Protein AF-A0A532CRH1-F1 (afdb_monomer_lite)

pLDDT: mean 85.31, std 12.77, range [42.78, 96.44]

Radius of gyration: 13.52 Å; chains: 1; bounding box: 44×26×34 Å

Secondary structure (DSSP, 8-state):
---------S---SSS---EEEEE-GGGEEEEE-SS-EEEEETTTTEEEEE-GGGS-SS-EEEEEEEE-TTS-EEEEETTTS--------

Structure (mmCIF, N/CA/C/O backbone):
data_AF-A0A532CRH1-F1
#
_entry.id   AF-A0A532CRH1-F1
#
loop_
_atom_site.group_PDB
_atom_site.id
_atom_site.type_symbol
_atom_site.label_atom_id
_atom_site.label_alt_id
_atom_site.label_comp_id
_atom_site.label_asym_id
_atom_site.label_entity_id
_atom_site.label_seq_id
_atom_site.pdbx_PDB_ins_code
_atom_site.Cartn_x
_atom_site.Cartn_y
_atom_site.Cartn_z
_atom_site.occupancy
_atom_site.B_iso_or_equiv
_atom_site.auth_seq_id
_atom_site.auth_comp_id
_atom_site.auth_asym_id
_atom_site.auth_atom_id
_atom_site.pdbx_PDB_model_num
ATOM 1 N N . MET A 1 1 ? -28.145 13.536 1.537 1.00 43.53 1 MET A N 1
ATOM 2 C CA . MET A 1 1 ? -27.051 12.614 1.904 1.00 43.53 1 MET A CA 1
ATOM 3 C C . MET A 1 1 ? -25.747 13.289 1.523 1.00 43.53 1 MET A C 1
ATOM 5 O O . MET A 1 1 ? -25.468 13.402 0.338 1.00 43.53 1 MET A O 1
ATOM 9 N N . SER A 1 2 ? -25.019 13.849 2.486 1.00 65.38 2 SER A N 1
ATOM 10 C CA . SER A 1 2 ? -23.712 14.459 2.228 1.00 65.38 2 SER A CA 1
ATOM 11 C C . SER A 1 2 ? -22.664 13.352 2.192 1.00 65.38 2 SER A C 1
ATOM 13 O O . SER A 1 2 ? -22.334 12.788 3.233 1.00 65.38 2 SER A O 1
ATOM 15 N N . GLY A 1 3 ? -22.193 12.998 0.997 1.00 79.69 3 GLY A N 1
ATOM 16 C CA . GLY A 1 3 ? -21.013 12.147 0.857 1.00 79.69 3 GLY A CA 1
ATOM 17 C C . GLY A 1 3 ? -19.793 12.863 1.433 1.00 79.69 3 GLY A C 1
ATOM 18 O O . GLY A 1 3 ? -19.671 14.079 1.290 1.00 79.69 3 GLY A O 1
ATOM 19 N N . CYS A 1 4 ? -18.916 12.129 2.113 1.00 85.31 4 CYS A N 1
ATOM 20 C CA . CYS A 1 4 ? -17.618 12.643 2.527 1.00 85.31 4 CYS A CA 1
ATOM 21 C C . CYS A 1 4 ? -16.557 12.287 1.478 1.00 85.31 4 CYS A C 1
ATOM 23 O O . CYS A 1 4 ? -16.696 11.319 0.730 1.00 85.31 4 CYS A O 1
ATOM 25 N N . SER A 1 5 ? -15.494 13.081 1.411 1.00 86.06 5 SER A N 1
ATOM 26 C CA . SER A 1 5 ? -14.337 12.806 0.562 1.00 86.06 5 SER A CA 1
ATOM 27 C C . SER A 1 5 ? -13.077 13.309 1.246 1.00 86.06 5 SER A C 1
ATOM 29 O O . SER A 1 5 ? -13.085 14.390 1.834 1.00 86.06 5 SER A O 1
ATOM 31 N N . SER A 1 6 ? -11.991 12.554 1.127 1.00 87.69 6 SER A N 1
ATOM 32 C CA . SER A 1 6 ? -10.656 12.966 1.554 1.00 87.69 6 SER A CA 1
ATOM 33 C C . SER A 1 6 ? -9.658 12.618 0.460 1.00 87.69 6 SER A C 1
ATOM 35 O O . SER A 1 6 ? -9.828 11.635 -0.261 1.00 87.69 6 SER A O 1
ATOM 37 N N . SER A 1 7 ? -8.627 13.445 0.339 1.00 85.38 7 SER A N 1
ATOM 38 C CA . SER A 1 7 ? -7.496 13.240 -0.554 1.00 85.38 7 SER A CA 1
ATOM 39 C C . SER A 1 7 ? -6.207 13.263 0.252 1.00 85.38 7 SER A C 1
ATOM 41 O O . SER A 1 7 ? -6.073 14.014 1.219 1.00 85.38 7 SER A O 1
ATOM 43 N N . THR A 1 8 ? -5.232 12.463 -0.161 1.00 84.12 8 THR A N 1
ATOM 44 C CA . THR A 1 8 ? -3.882 12.531 0.385 1.00 84.12 8 THR A CA 1
ATOM 45 C C . THR A 1 8 ? -2.872 12.171 -0.689 1.00 84.12 8 THR A C 1
ATOM 47 O O . THR A 1 8 ? -3.147 11.329 -1.548 1.00 84.12 8 THR A O 1
ATOM 50 N N . ASP A 1 9 ? -1.688 12.760 -0.599 1.00 82.06 9 ASP A N 1
ATOM 51 C CA . ASP A 1 9 ? -0.587 12.423 -1.486 1.00 82.06 9 ASP A CA 1
ATOM 52 C C . ASP A 1 9 ? 0.089 11.146 -0.998 1.00 82.06 9 ASP A C 1
ATOM 54 O O . ASP A 1 9 ? 0.759 11.111 0.037 1.00 82.06 9 ASP A O 1
ATOM 58 N N . LEU A 1 10 ? -0.095 10.061 -1.746 1.00 77.75 10 LEU A N 1
ATOM 59 C CA . LEU A 1 10 ? 0.560 8.792 -1.444 1.00 77.75 10 LEU A CA 1
ATOM 60 C C . LEU A 1 10 ? 2.035 8.804 -1.860 1.00 77.75 10 LEU A C 1
ATOM 62 O O . LEU A 1 10 ? 2.820 8.067 -1.287 1.00 77.75 10 LEU A O 1
ATOM 66 N N . PHE A 1 11 ? 2.441 9.644 -2.808 1.00 73.31 11 PHE A N 1
ATOM 67 C CA . PHE A 1 11 ? 3.789 9.636 -3.379 1.00 73.31 11 PHE A CA 1
ATOM 68 C C . PHE A 1 11 ? 4.430 11.009 -3.175 1.00 73.31 11 PHE A C 1
ATOM 70 O O . PHE A 1 11 ? 4.270 11.877 -4.031 1.00 73.31 11 PHE A O 1
ATOM 77 N N . PRO A 1 12 ? 5.113 11.255 -2.041 1.00 64.94 12 PRO A N 1
ATOM 78 C CA . PRO A 1 12 ? 5.977 12.425 -1.959 1.00 64.94 12 PRO A CA 1
ATOM 79 C C . PRO A 1 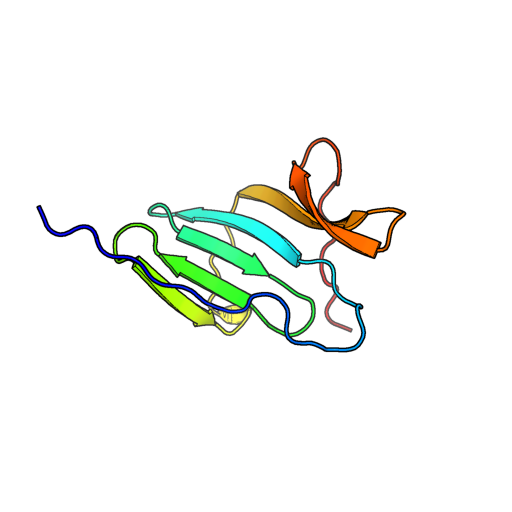12 ? 7.042 12.318 -3.060 1.00 64.94 12 PRO A C 1
ATOM 81 O O . PRO A 1 12 ? 7.459 11.211 -3.402 1.00 64.94 12 PRO A O 1
ATOM 84 N N . ASP A 1 13 ? 7.460 13.449 -3.631 1.00 61.81 13 ASP A N 1
ATOM 85 C CA . ASP A 1 13 ? 8.453 13.508 -4.711 1.00 61.81 13 ASP A CA 1
ATOM 86 C C . ASP A 1 13 ? 9.858 13.153 -4.183 1.00 61.81 13 ASP A C 1
ATOM 88 O O . ASP A 1 13 ? 10.733 13.994 -4.000 1.00 61.81 13 ASP A O 1
ATOM 92 N N . THR A 1 14 ? 10.058 11.881 -3.836 1.00 55.00 14 THR A N 1
ATOM 93 C CA . THR A 1 14 ? 11.294 11.338 -3.258 1.00 55.00 14 THR A CA 1
ATOM 94 C C . THR A 1 14 ? 12.262 10.856 -4.338 1.00 55.00 14 THR A C 1
ATOM 96 O O . THR A 1 14 ? 13.082 9.975 -4.087 1.00 55.00 14 THR A O 1
ATOM 99 N N . GLY A 1 15 ? 12.162 11.387 -5.562 1.00 56.97 15 GLY A N 1
ATOM 100 C CA . GLY A 1 15 ? 13.003 10.960 -6.679 1.00 56.97 15 GLY A CA 1
ATOM 101 C C . GLY A 1 15 ? 12.589 9.610 -7.266 1.00 56.97 15 GLY A C 1
ATOM 102 O O . GLY A 1 15 ? 13.447 8.796 -7.597 1.00 56.97 15 GLY A O 1
ATOM 103 N N . TYR A 1 16 ? 11.279 9.380 -7.425 1.00 54.06 16 TYR A N 1
ATOM 104 C CA . TYR A 1 16 ? 10.709 8.260 -8.196 1.00 54.06 16 TYR A CA 1
ATOM 105 C C . TYR A 1 16 ? 10.914 6.849 -7.616 1.00 54.06 16 TYR A C 1
ATOM 107 O O . TYR A 1 16 ? 10.457 5.878 -8.211 1.00 54.06 16 TYR A O 1
ATOM 115 N N . ALA A 1 17 ? 11.548 6.709 -6.455 1.00 56.06 17 ALA A N 1
ATOM 116 C CA . ALA A 1 17 ? 11.840 5.411 -5.860 1.00 56.06 17 ALA A CA 1
ATOM 117 C C . ALA A 1 17 ? 10.823 5.066 -4.762 1.00 56.06 17 ALA A C 1
ATOM 119 O O . ALA A 1 17 ? 10.881 5.625 -3.669 1.00 56.06 17 ALA A O 1
ATOM 120 N N . GLY A 1 18 ? 9.910 4.127 -5.023 1.00 75.31 18 GLY A N 1
ATOM 121 C CA . GLY A 1 18 ? 9.195 3.476 -3.922 1.00 75.31 18 GLY A CA 1
ATOM 122 C C . GLY A 1 18 ? 7.905 2.770 -4.299 1.00 75.31 18 GLY A C 1
ATOM 123 O O . GLY A 1 18 ? 6.833 3.362 -4.220 1.00 75.31 18 GLY A O 1
ATOM 124 N N . ARG A 1 19 ? 7.987 1.478 -4.634 1.00 88.06 19 ARG A N 1
ATOM 125 C CA . ARG A 1 19 ? 6.811 0.599 -4.662 1.00 88.06 19 ARG A CA 1
ATOM 126 C C . ARG A 1 19 ? 6.021 0.755 -3.358 1.00 88.06 19 ARG A C 1
ATOM 128 O O . ARG A 1 19 ? 6.615 0.861 -2.285 1.00 88.06 19 ARG A O 1
ATOM 135 N N . ARG A 1 20 ? 4.692 0.717 -3.439 1.00 91.75 20 ARG A N 1
ATOM 136 C CA . ARG A 1 20 ? 3.806 0.682 -2.270 1.00 91.75 20 ARG A CA 1
ATOM 137 C C . ARG A 1 20 ? 2.880 -0.512 -2.353 1.00 91.75 20 ARG A C 1
ATOM 139 O O . ARG A 1 20 ? 2.129 -0.639 -3.316 1.00 91.75 20 ARG A O 1
ATOM 146 N N . ASN A 1 21 ? 2.918 -1.375 -1.348 1.00 93.94 21 ASN A N 1
ATOM 147 C CA . ASN A 1 21 ? 1.993 -2.494 -1.254 1.00 93.94 21 ASN A CA 1
ATOM 148 C C . ASN A 1 21 ? 0.658 -2.019 -0.693 1.00 93.94 21 ASN A C 1
ATOM 150 O O . ASN A 1 21 ? 0.603 -1.147 0.175 1.00 93.94 21 ASN A O 1
ATOM 154 N N . ILE A 1 22 ? -0.414 -2.608 -1.202 1.00 95.38 22 ILE A N 1
ATOM 155 C CA . ILE A 1 22 ? -1.777 -2.307 -0.804 1.00 95.38 22 ILE A CA 1
ATOM 156 C C . ILE A 1 22 ? -2.342 -3.552 -0.149 1.00 95.38 22 ILE A C 1
ATOM 158 O O . ILE A 1 22 ? -2.315 -4.644 -0.726 1.00 95.38 22 ILE A O 1
ATOM 162 N N . TYR A 1 23 ? -2.881 -3.360 1.045 1.00 95.81 23 TYR A N 1
ATOM 163 C CA . TYR A 1 23 ? -3.506 -4.416 1.814 1.00 95.81 23 TYR A CA 1
ATOM 164 C C . TYR A 1 23 ? -4.934 -4.043 2.165 1.00 95.81 23 TYR A C 1
ATOM 166 O O . TYR A 1 23 ? -5.218 -2.906 2.546 1.00 95.81 23 TYR A O 1
ATOM 174 N N . GLN A 1 24 ? -5.825 -5.020 2.076 1.00 95.69 24 GLN A N 1
ATOM 175 C CA . GLN A 1 24 ? -7.144 -4.931 2.669 1.00 95.69 24 GLN A CA 1
ATOM 176 C C . GLN A 1 24 ? -7.072 -5.447 4.106 1.00 95.69 24 GLN A C 1
ATOM 178 O O . GLN A 1 24 ? -6.643 -6.574 4.349 1.00 95.69 24 GLN A O 1
ATOM 183 N N . ALA A 1 25 ? -7.490 -4.606 5.046 1.00 94.19 25 ALA A N 1
ATOM 184 C CA . ALA A 1 25 ? -7.551 -4.917 6.465 1.00 94.19 25 ALA A CA 1
ATOM 185 C C . ALA A 1 25 ? -9.009 -5.018 6.938 1.00 94.19 25 ALA A C 1
ATOM 187 O O . ALA A 1 25 ? -9.965 -4.767 6.192 1.00 94.19 25 ALA A O 1
ATOM 188 N N . ALA A 1 26 ? -9.189 -5.378 8.208 1.00 90.44 26 ALA A N 1
ATOM 189 C CA . ALA A 1 26 ? -10.504 -5.462 8.824 1.00 90.44 26 ALA A CA 1
ATOM 190 C C . ALA A 1 26 ? -11.275 -4.129 8.743 1.00 90.44 26 ALA A C 1
ATOM 192 O O . ALA A 1 26 ? -10.707 -3.039 8.636 1.00 90.44 26 ALA A O 1
ATOM 193 N N . LYS A 1 27 ? -12.607 -4.222 8.843 1.00 87.19 27 LYS A N 1
ATOM 194 C CA . LYS A 1 27 ? -13.525 -3.066 8.879 1.00 87.19 27 LYS A CA 1
ATOM 195 C C . LYS A 1 27 ? -13.425 -2.149 7.648 1.00 87.19 27 LYS A C 1
ATOM 197 O O . LYS A 1 27 ? -13.658 -0.952 7.750 1.00 87.19 27 LYS A O 1
ATOM 202 N N . GLY A 1 28 ? -13.075 -2.705 6.485 1.00 85.38 28 GLY A N 1
ATOM 203 C CA . GLY A 1 28 ? -13.022 -1.948 5.228 1.00 85.38 28 GLY A CA 1
ATOM 204 C C . GLY A 1 28 ? -11.881 -0.931 5.159 1.00 85.38 28 GLY A C 1
ATOM 205 O O . GLY A 1 28 ? -11.942 0.008 4.359 1.00 85.38 28 GLY A O 1
ATOM 206 N N . ARG A 1 29 ? -10.851 -1.102 5.997 1.00 94.25 29 ARG A N 1
ATOM 207 C CA . ARG A 1 29 ? -9.635 -0.293 5.948 1.00 94.25 29 ARG A CA 1
ATOM 208 C C . ARG A 1 29 ? -8.723 -0.777 4.833 1.00 94.25 29 ARG A C 1
ATOM 210 O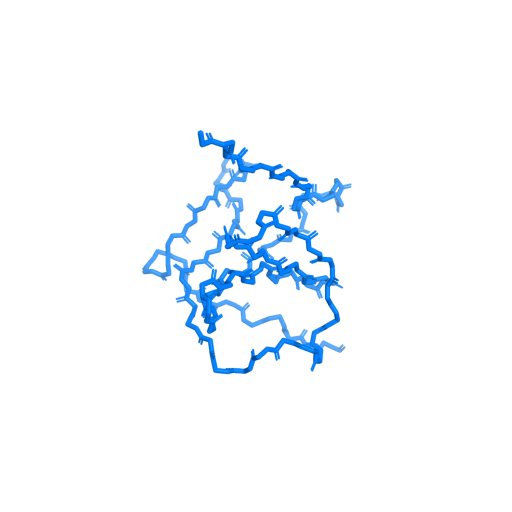 O . ARG A 1 29 ? -8.595 -1.978 4.595 1.00 94.25 29 ARG A O 1
ATOM 217 N N . VAL A 1 30 ? -8.052 0.169 4.194 1.00 95.31 30 VAL A N 1
ATOM 218 C CA . VAL A 1 30 ? -7.007 -0.106 3.210 1.00 95.31 30 VAL A CA 1
ATOM 219 C C . VAL A 1 30 ? -5.697 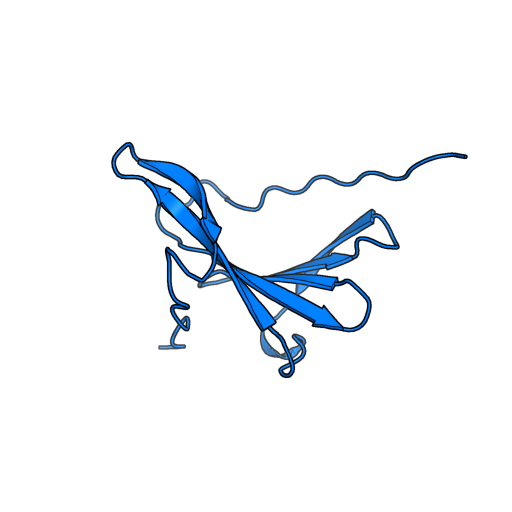0.443 3.741 1.00 95.31 30 VAL A C 1
ATOM 221 O O . VAL A 1 30 ? -5.625 1.601 4.153 1.00 95.31 30 VAL A O 1
ATOM 224 N N . TYR A 1 31 ? -4.661 -0.384 3.745 1.00 95.12 31 TYR A N 1
ATOM 225 C CA . TYR A 1 31 ? -3.315 0.044 4.092 1.00 95.12 31 TYR A CA 1
ATOM 226 C C . TYR A 1 31 ? -2.505 0.232 2.823 1.00 95.12 31 TYR A C 1
ATOM 228 O O . TYR A 1 31 ? -2.450 -0.661 1.982 1.00 95.12 31 TYR A O 1
ATOM 236 N N . VAL A 1 32 ? -1.852 1.382 2.709 1.00 93.81 32 VAL A N 1
ATOM 237 C CA . VAL A 1 32 ? -0.864 1.659 1.669 1.00 93.81 32 VAL A CA 1
ATOM 238 C C . VAL A 1 32 ? 0.487 1.750 2.357 1.00 93.81 32 VAL A C 1
ATOM 240 O O . VAL A 1 32 ? 0.771 2.717 3.061 1.00 93.81 32 VAL A O 1
ATOM 243 N N . VAL A 1 33 ? 1.306 0.724 2.180 1.00 92.12 33 VAL A N 1
ATOM 244 C CA . VAL A 1 33 ? 2.572 0.546 2.892 1.00 92.12 33 VAL A CA 1
ATOM 245 C C . VAL A 1 33 ? 3.709 0.791 1.915 1.00 92.12 33 VAL A C 1
ATOM 247 O O . VAL A 1 33 ? 3.791 0.125 0.886 1.00 92.12 33 VAL A O 1
ATOM 250 N N . GLY A 1 34 ? 4.553 1.774 2.208 1.00 89.50 34 GLY A N 1
ATOM 251 C CA . GLY A 1 34 ? 5.818 2.001 1.520 1.00 89.50 34 GLY A CA 1
ATOM 252 C C . GLY A 1 34 ? 7.000 1.539 2.367 1.00 89.50 34 GLY A C 1
ATOM 253 O O . GLY A 1 34 ? 6.843 0.991 3.456 1.00 89.50 34 GLY A O 1
ATOM 254 N N . GLN A 1 35 ? 8.205 1.813 1.875 1.00 84.25 35 GLN A N 1
ATOM 255 C CA . GLN A 1 35 ? 9.445 1.478 2.576 1.00 84.25 35 GLN A CA 1
ATOM 256 C C . GLN A 1 35 ? 9.616 2.240 3.903 1.00 84.25 35 GLN A C 1
ATOM 258 O O . GLN A 1 35 ? 10.183 1.702 4.850 1.00 84.25 35 GLN A O 1
ATOM 263 N N . TYR A 1 36 ? 9.139 3.487 3.971 1.00 84.12 36 TYR A N 1
ATOM 264 C CA . TYR A 1 36 ? 9.406 4.397 5.094 1.00 84.12 36 TYR A CA 1
ATOM 265 C C . TYR A 1 36 ? 8.155 4.835 5.855 1.00 84.12 36 TYR A C 1
ATOM 267 O O . TYR A 1 36 ? 8.254 5.289 6.992 1.00 84.12 36 TYR A O 1
ATOM 275 N N . ASP A 1 37 ? 6.982 4.693 5.249 1.00 87.50 37 ASP A N 1
ATOM 276 C CA . ASP A 1 37 ? 5.710 5.126 5.802 1.00 87.50 37 ASP A CA 1
ATOM 277 C C . ASP A 1 37 ? 4.594 4.112 5.526 1.00 87.50 37 ASP A C 1
ATOM 279 O O . ASP A 1 37 ? 4.661 3.277 4.621 1.00 87.50 37 ASP A O 1
ATOM 283 N N . ALA A 1 38 ? 3.523 4.213 6.306 1.00 91.38 38 ALA A N 1
ATOM 284 C CA . ALA A 1 38 ? 2.281 3.516 6.034 1.00 91.38 38 ALA A CA 1
ATOM 285 C C . ALA A 1 38 ? 1.108 4.471 6.198 1.00 91.38 38 ALA A C 1
ATOM 287 O O . ALA A 1 38 ? 1.042 5.250 7.149 1.00 91.38 38 ALA A O 1
ATOM 288 N N . ARG A 1 39 ? 0.158 4.397 5.271 1.00 93.50 39 ARG A N 1
ATOM 289 C CA . ARG A 1 39 ? -1.085 5.158 5.329 1.00 93.50 39 ARG A CA 1
ATOM 290 C C . ARG A 1 39 ? -2.254 4.221 5.550 1.00 93.50 39 ARG A C 1
ATOM 292 O O . ARG A 1 39 ? -2.342 3.176 4.909 1.00 93.50 39 ARG A O 1
ATOM 299 N N . VAL A 1 40 ? -3.151 4.615 6.443 1.00 94.88 40 VAL A N 1
ATOM 300 C CA . VAL A 1 40 ? -4.405 3.916 6.715 1.00 94.88 40 VAL A CA 1
ATOM 301 C C . VAL A 1 40 ? -5.533 4.740 6.127 1.00 94.88 40 VAL A C 1
ATOM 303 O O . VAL A 1 40 ? -5.729 5.889 6.517 1.00 94.88 40 VAL A O 1
ATOM 306 N N . ILE A 1 41 ? -6.262 4.146 5.190 1.00 94.81 41 ILE A N 1
ATOM 307 C CA . ILE A 1 41 ? -7.436 4.732 4.556 1.00 94.81 41 ILE A CA 1
ATOM 308 C C . ILE A 1 41 ? -8.667 4.077 5.178 1.00 94.81 41 ILE A C 1
ATOM 310 O O . ILE A 1 41 ? -8.892 2.873 5.031 1.00 94.81 41 ILE A O 1
ATOM 314 N N . ASP A 1 42 ? -9.457 4.879 5.881 1.00 92.62 42 ASP A N 1
ATOM 315 C CA . ASP A 1 42 ? -10.756 4.503 6.419 1.00 92.62 42 ASP A CA 1
ATOM 316 C C . ASP A 1 42 ? -11.847 4.986 5.457 1.00 92.62 42 ASP A C 1
ATOM 318 O O . ASP A 1 42 ? -12.202 6.168 5.416 1.00 92.62 42 ASP A O 1
ATOM 322 N N . SER A 1 43 ? -12.357 4.049 4.659 1.00 85.88 43 SER A N 1
ATOM 323 C CA . SER A 1 43 ? -13.398 4.316 3.664 1.00 85.88 43 SER A CA 1
ATOM 324 C C . SER A 1 43 ? -14.758 4.643 4.287 1.00 85.88 43 SER A C 1
ATOM 326 O O . SER A 1 43 ? -15.563 5.317 3.651 1.00 85.88 43 SER A O 1
ATOM 328 N N . GLN A 1 44 ? -15.014 4.212 5.526 1.00 88.25 44 GLN A N 1
ATOM 329 C CA . GLN A 1 44 ? -16.283 4.456 6.213 1.00 88.25 44 GLN A CA 1
ATOM 330 C C . GLN A 1 44 ? -16.365 5.888 6.746 1.00 88.25 44 GLN A C 1
ATOM 332 O O . GLN A 1 44 ? -17.441 6.478 6.765 1.00 88.25 44 GLN A O 1
ATOM 337 N N . ASN A 1 45 ? -15.221 6.445 7.150 1.00 89.81 45 ASN A N 1
ATOM 338 C CA . ASN A 1 45 ? -15.124 7.777 7.750 1.00 89.81 45 ASN A CA 1
ATOM 339 C C . ASN A 1 45 ? -14.489 8.828 6.824 1.00 89.81 45 ASN A C 1
ATOM 341 O O . ASN A 1 45 ? -14.294 9.967 7.242 1.00 89.81 45 ASN A O 1
ATOM 345 N N . CYS A 1 46 ? -14.144 8.458 5.585 1.00 90.00 46 CYS A N 1
ATOM 346 C CA . CYS A 1 46 ? -13.420 9.301 4.629 1.00 90.00 46 CYS A CA 1
ATOM 347 C C . CYS A 1 46 ? -12.183 9.960 5.241 1.00 90.00 46 CYS A C 1
ATOM 349 O O . CYS A 1 46 ? -11.958 11.160 5.088 1.00 90.00 46 CYS A O 1
ATOM 351 N N . HIS A 1 47 ? -11.391 9.178 5.962 1.00 91.56 47 HIS A N 1
ATOM 352 C CA . HIS A 1 47 ? -10.224 9.680 6.665 1.00 91.56 47 HIS A CA 1
ATOM 353 C C . HIS A 1 47 ? -8.990 8.901 6.242 1.00 91.56 47 HIS A C 1
ATOM 355 O O . HIS A 1 47 ? -9.018 7.675 6.150 1.00 91.56 47 HIS A O 1
ATOM 361 N N . THR A 1 48 ? -7.896 9.622 6.007 1.00 93.19 48 THR A N 1
ATOM 362 C CA . THR A 1 48 ? -6.598 9.013 5.734 1.00 93.19 48 THR A CA 1
ATOM 363 C C . THR A 1 48 ? -5.572 9.537 6.719 1.00 93.19 48 THR A C 1
ATOM 365 O O . THR A 1 48 ? -5.427 10.748 6.869 1.00 93.19 48 THR A O 1
ATOM 368 N N . SER A 1 49 ? -4.831 8.639 7.361 1.00 92.81 49 SER A N 1
ATOM 369 C CA . SER A 1 49 ? -3.788 8.999 8.322 1.00 92.81 49 SER A CA 1
ATOM 370 C C . SER A 1 49 ? -2.473 8.286 8.050 1.00 92.81 49 SER A C 1
ATOM 372 O O . SER A 1 49 ? -2.437 7.191 7.490 1.00 92.81 49 SER A O 1
ATOM 374 N N . LEU A 1 50 ? -1.381 8.920 8.474 1.00 92.94 50 LEU A N 1
ATOM 375 C CA . LEU A 1 50 ? -0.085 8.272 8.625 1.00 92.94 50 LEU A CA 1
ATOM 376 C C . LEU A 1 50 ? -0.129 7.364 9.863 1.00 92.94 50 LEU A C 1
ATOM 378 O O . LEU A 1 50 ? -0.653 7.760 10.904 1.00 92.94 50 LEU A O 1
ATOM 382 N N . SER A 1 51 ? 0.419 6.160 9.750 1.00 91.69 51 SER A N 1
ATOM 383 C CA . SER A 1 51 ? 0.523 5.196 10.840 1.00 91.69 51 SER A CA 1
ATOM 384 C C . SER A 1 51 ? 1.938 4.636 10.906 1.00 91.69 51 SER A C 1
ATOM 386 O O . SER A 1 51 ? 2.585 4.414 9.882 1.00 91.69 51 SER A O 1
ATOM 388 N N . GLU A 1 52 ? 2.423 4.377 12.115 1.00 89.75 52 GLU A N 1
ATOM 389 C CA . GLU A 1 52 ? 3.652 3.610 12.283 1.00 89.75 52 GLU A CA 1
ATOM 390 C C . GLU A 1 52 ? 3.391 2.130 11.979 1.00 89.75 52 GLU A C 1
ATOM 392 O O . GLU A 1 52 ? 2.358 1.577 12.360 1.00 89.75 52 GLU A O 1
ATOM 397 N N . PHE A 1 53 ? 4.366 1.445 11.375 1.00 89.88 53 PHE A N 1
ATOM 398 C CA . PHE A 1 53 ? 4.230 0.038 10.971 1.00 89.88 53 PHE A CA 1
ATOM 399 C C . PHE A 1 53 ? 3.781 -0.903 12.100 1.00 89.88 53 PHE A C 1
ATOM 401 O O . PHE A 1 53 ? 3.089 -1.882 11.849 1.00 89.88 53 PHE A O 1
ATOM 408 N N . ARG A 1 54 ? 4.161 -0.614 13.354 1.00 89.25 54 ARG A N 1
ATOM 409 C CA . ARG A 1 54 ? 3.788 -1.432 14.522 1.00 89.25 54 ARG A CA 1
ATOM 410 C C . ARG A 1 54 ? 2.297 -1.392 14.866 1.00 89.25 54 ARG A C 1
ATOM 412 O O . ARG A 1 54 ? 1.847 -2.275 15.587 1.00 89.25 54 ARG A O 1
ATOM 419 N N . TYR A 1 55 ? 1.564 -0.384 14.393 1.00 91.62 55 TYR A N 1
ATOM 420 C CA . TYR A 1 55 ? 0.130 -0.226 14.643 1.00 91.62 55 TYR A CA 1
ATOM 421 C C . TYR A 1 55 ? -0.740 -0.808 13.527 1.00 91.62 55 TYR A C 1
ATOM 423 O O . TYR A 1 55 ? -1.963 -0.730 13.617 1.00 91.62 55 TYR A O 1
ATOM 431 N N . LEU A 1 56 ? -0.135 -1.354 12.470 1.00 91.62 56 LEU A N 1
ATOM 432 C CA . LEU A 1 56 ? -0.883 -2.036 11.424 1.00 91.62 56 LEU A CA 1
ATOM 433 C C . LEU A 1 56 ? -1.300 -3.425 11.903 1.00 91.62 56 LEU A C 1
ATOM 435 O O . LEU A 1 56 ? -0.497 -4.165 12.481 1.00 91.62 56 LEU A O 1
ATOM 439 N N . ASP A 1 57 ? -2.551 -3.778 11.618 1.00 91.38 57 ASP A N 1
ATOM 440 C CA . ASP A 1 57 ? -3.031 -5.142 11.787 1.00 91.38 57 ASP A CA 1
ATOM 441 C C . ASP A 1 57 ? -2.167 -6.100 10.946 1.00 91.38 57 ASP A C 1
ATOM 443 O O . ASP A 1 57 ? -1.720 -5.761 9.848 1.00 91.38 57 ASP A O 1
ATOM 447 N N . ARG A 1 58 ? -1.910 -7.301 11.477 1.00 88.12 58 ARG A N 1
ATOM 448 C CA . ARG A 1 58 ? -1.117 -8.333 10.782 1.00 88.12 58 ARG A CA 1
ATOM 449 C C . ARG A 1 58 ? -1.964 -9.276 9.936 1.00 88.12 58 ARG A C 1
ATOM 451 O O . ARG A 1 58 ? -1.437 -9.889 9.017 1.00 88.12 58 ARG A O 1
ATOM 458 N N . ASP A 1 59 ? -3.246 -9.402 10.268 1.00 91.88 59 ASP A N 1
ATOM 459 C CA . ASP A 1 59 ? -4.205 -10.200 9.508 1.00 91.88 59 ASP A CA 1
ATOM 460 C C . ASP A 1 59 ? -4.792 -9.339 8.388 1.00 91.88 59 ASP A C 1
ATOM 462 O O . ASP A 1 59 ? -5.787 -8.628 8.558 1.00 91.88 59 ASP A O 1
ATOM 466 N N . VAL A 1 60 ? -4.068 -9.306 7.272 1.00 94.38 60 VAL A N 1
ATOM 467 C CA . VAL A 1 60 ? -4.369 -8.465 6.118 1.00 94.38 60 VAL A CA 1
ATOM 468 C C . VAL A 1 60 ? -4.176 -9.246 4.828 1.00 94.38 60 VAL A C 1
ATOM 470 O O . VAL A 1 60 ? -3.358 -10.160 4.745 1.00 94.38 60 VAL A O 1
ATOM 473 N N . ILE A 1 61 ? -4.919 -8.860 3.795 1.00 95.25 61 ILE A N 1
ATOM 474 C CA . ILE A 1 61 ? -4.866 -9.499 2.481 1.00 95.25 61 ILE A CA 1
ATOM 475 C C . ILE A 1 61 ? -4.124 -8.570 1.531 1.00 95.25 61 ILE A C 1
ATOM 477 O O . ILE A 1 61 ? -4.558 -7.441 1.302 1.00 95.25 61 ILE A O 1
ATOM 481 N N . PHE A 1 62 ? -3.018 -9.037 0.955 1.00 95.50 62 PHE A N 1
ATOM 482 C CA . PHE A 1 62 ? -2.341 -8.317 -0.119 1.00 95.50 62 PHE A CA 1
ATOM 483 C C . PHE A 1 62 ? -3.220 -8.299 -1.375 1.00 95.50 62 PHE A C 1
ATOM 485 O O . PHE A 1 62 ? -3.590 -9.351 -1.898 1.00 95.50 62 PHE A O 1
ATOM 492 N N . VAL A 1 63 ? -3.553 -7.105 -1.869 1.00 96.44 63 VAL A N 1
ATOM 493 C CA . VAL A 1 63 ? -4.444 -6.941 -3.035 1.00 96.44 63 VAL A CA 1
ATOM 494 C C . VAL A 1 63 ? -3.719 -6.432 -4.279 1.00 96.44 63 VAL A C 1
ATOM 496 O O . VAL A 1 63 ? -4.178 -6.657 -5.400 1.00 96.44 63 VAL A O 1
ATOM 499 N N . GLY A 1 64 ? -2.554 -5.807 -4.109 1.00 96.31 64 GLY A N 1
ATOM 500 C CA . GLY A 1 64 ? -1.746 -5.305 -5.211 1.00 96.31 64 GLY A CA 1
ATOM 501 C C . GLY A 1 64 ? -0.739 -4.262 -4.760 1.00 96.31 64 GLY A C 1
ATOM 502 O O . GLY A 1 64 ? -0.473 -4.088 -3.572 1.00 96.31 64 GLY A O 1
ATOM 503 N N . SER A 1 65 ? -0.175 -3.537 -5.714 1.00 94.62 65 SER A N 1
ATOM 504 C CA . SER A 1 65 ? 0.793 -2.485 -5.430 1.00 94.62 65 SER A CA 1
ATOM 505 C C . SER A 1 65 ? 0.648 -1.309 -6.371 1.00 94.62 65 SER A C 1
ATOM 507 O O . SER A 1 65 ? 0.376 -1.491 -7.556 1.00 94.62 65 SER A O 1
ATOM 509 N N . PHE A 1 66 ? 0.927 -0.116 -5.861 1.00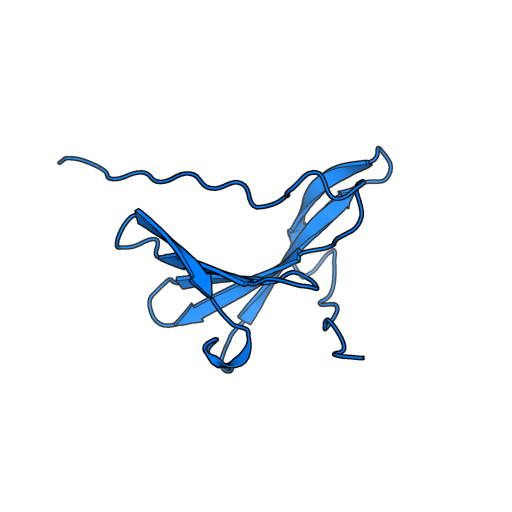 91.75 66 PHE A N 1
ATOM 510 C CA . PHE A 1 66 ? 1.341 0.975 -6.724 1.00 91.75 66 PHE A CA 1
ATOM 511 C C . PHE A 1 66 ? 2.825 0.822 -7.034 1.00 91.75 66 PHE A C 1
ATOM 513 O O . PHE A 1 66 ? 3.649 0.720 -6.123 1.00 91.75 66 PHE A O 1
ATOM 520 N N . ASP A 1 67 ? 3.148 0.783 -8.318 1.00 88.88 67 ASP A N 1
ATOM 521 C CA . ASP A 1 67 ? 4.518 0.715 -8.814 1.00 88.88 67 ASP A CA 1
ATOM 522 C C . ASP A 1 67 ? 4.635 1.514 -10.116 1.00 88.88 67 ASP A C 1
ATOM 524 O O . ASP A 1 67 ? 3.629 1.970 -10.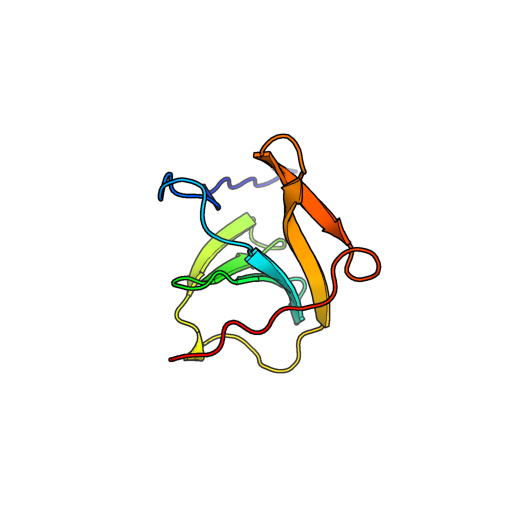671 1.00 88.88 67 ASP A O 1
ATOM 528 N N . GLN A 1 68 ? 5.857 1.698 -10.594 1.00 87.19 68 GLN A N 1
ATOM 529 C CA . GLN A 1 68 ? 6.104 2.309 -11.889 1.00 87.19 68 GLN A CA 1
ATOM 530 C C . GLN A 1 68 ? 5.976 1.282 -13.010 1.00 87.19 68 GLN A C 1
ATOM 532 O O . GLN A 1 68 ? 6.439 0.144 -12.892 1.00 87.19 68 GLN A O 1
ATOM 537 N N . ASP A 1 69 ? 5.344 1.698 -14.104 1.00 87.00 69 ASP A N 1
ATOM 538 C CA . ASP A 1 69 ? 5.433 0.986 -15.372 1.00 87.00 69 ASP A CA 1
ATOM 539 C C . ASP A 1 69 ? 6.756 1.289 -16.102 1.00 87.00 69 ASP A C 1
ATOM 541 O O . ASP A 1 69 ? 7.586 2.080 -15.649 1.00 87.00 69 ASP A O 1
ATOM 545 N N . GLU A 1 70 ? 6.963 0.651 -17.253 1.00 85.62 70 GLU A N 1
ATOM 546 C CA . GLU A 1 70 ? 8.170 0.819 -18.075 1.00 85.62 70 GLU A CA 1
ATOM 547 C C . GLU A 1 70 ? 8.381 2.268 -18.550 1.00 85.62 70 GLU A C 1
ATOM 549 O O . GLU A 1 70 ? 9.512 2.683 -18.804 1.00 85.62 70 GLU A O 1
ATOM 554 N N . ALA A 1 71 ? 7.308 3.062 -18.616 1.00 88.12 71 ALA A N 1
ATOM 555 C CA . ALA A 1 71 ? 7.336 4.475 -18.974 1.00 88.12 71 ALA A CA 1
ATOM 556 C C . ALA A 1 71 ? 7.522 5.402 -17.755 1.00 88.12 71 ALA A C 1
ATOM 558 O O . ALA A 1 71 ? 7.432 6.620 -17.899 1.00 88.12 71 ALA A O 1
ATOM 559 N N . LYS A 1 72 ? 7.813 4.845 -16.569 1.00 84.44 72 LYS A N 1
ATOM 560 C CA . LYS A 1 72 ? 7.964 5.558 -15.287 1.00 84.44 72 LYS A CA 1
ATOM 561 C C . LYS A 1 72 ? 6.687 6.248 -14.801 1.00 84.44 72 LYS A C 1
ATOM 563 O O . LYS A 1 72 ? 6.755 7.171 -13.988 1.00 84.44 72 LYS A O 1
ATOM 568 N N . HIS A 1 73 ? 5.516 5.794 -15.243 1.00 85.12 73 HIS A N 1
ATOM 569 C CA . HIS A 1 73 ? 4.248 6.268 -14.705 1.00 85.12 73 HIS A CA 1
ATOM 570 C C . HIS A 1 73 ? 3.802 5.405 -13.530 1.00 85.12 73 HIS A C 1
ATOM 572 O O . HIS A 1 73 ? 3.825 4.176 -13.593 1.00 85.12 73 HIS A O 1
ATOM 578 N N . TRP A 1 74 ? 3.333 6.056 -12.467 1.00 84.88 74 TRP A N 1
ATOM 579 C CA . TRP A 1 74 ? 2.709 5.368 -11.344 1.00 84.88 74 TRP A CA 1
ATOM 580 C C . TRP A 1 74 ? 1.392 4.737 -11.763 1.00 84.88 74 TRP A C 1
ATOM 582 O O . TRP A 1 74 ? 0.492 5.412 -12.269 1.00 84.88 74 TRP A O 1
ATOM 592 N N . ARG A 1 75 ? 1.264 3.436 -11.513 1.00 90.00 75 ARG A N 1
ATOM 593 C CA . ARG A 1 75 ? 0.048 2.677 -11.787 1.00 90.00 75 ARG A CA 1
ATOM 594 C C . ARG A 1 75 ? -0.232 1.673 -10.690 1.00 90.00 75 ARG A C 1
ATOM 596 O O . ARG A 1 75 ? 0.663 1.216 -9.983 1.00 90.00 75 ARG A O 1
ATOM 603 N N . TYR A 1 76 ? -1.508 1.340 -10.557 1.00 92.12 76 TYR A N 1
ATOM 604 C CA . TYR A 1 76 ? -1.928 0.205 -9.756 1.00 92.12 76 TYR A CA 1
ATOM 605 C C . TYR A 1 76 ? -1.712 -1.088 -10.541 1.00 92.12 76 TYR A C 1
ATOM 607 O O . TYR A 1 76 ? -2.164 -1.209 -11.680 1.00 92.12 76 TYR A O 1
ATOM 615 N N . PHE A 1 77 ? -1.085 -2.064 -9.895 1.00 94.50 77 PHE A N 1
ATOM 616 C CA . PHE A 1 77 ? -0.955 -3.425 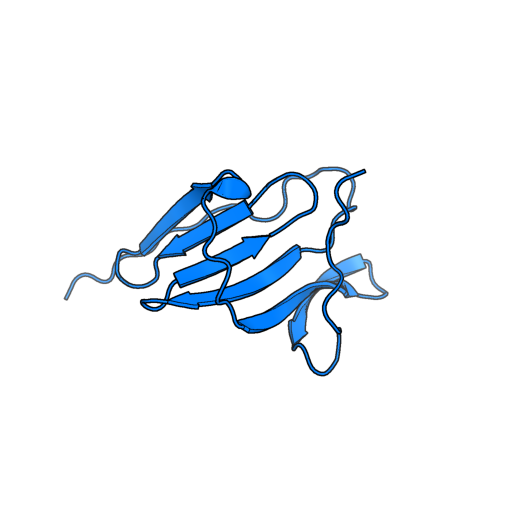-10.385 1.00 94.50 77 PHE A CA 1
ATOM 617 C C . PHE A 1 77 ? -1.638 -4.385 -9.404 1.00 94.50 77 PHE A C 1
ATOM 619 O O . PHE A 1 77 ? -1.288 -4.388 -8.221 1.00 94.50 77 PHE A O 1
ATOM 626 N N . PRO A 1 78 ? -2.589 -5.216 -9.861 1.00 96.25 78 PRO A N 1
ATOM 627 C CA . PRO A 1 78 ? -3.239 -6.195 -8.997 1.00 96.25 78 PRO A CA 1
ATOM 628 C C . PRO A 1 78 ? -2.262 -7.304 -8.584 1.00 96.25 78 PRO A C 1
ATOM 630 O O . PRO A 1 78 ? -1.316 -7.612 -9.315 1.00 96.25 78 PRO A O 1
ATOM 633 N N . ALA A 1 79 ? -2.533 -7.952 -7.447 1.00 94.88 79 ALA A N 1
ATOM 634 C CA . ALA A 1 79 ? -1.651 -8.961 -6.849 1.00 94.88 79 ALA A CA 1
ATOM 635 C C . ALA A 1 79 ? -1.221 -10.085 -7.811 1.00 94.88 79 ALA A C 1
ATOM 637 O O . ALA A 1 79 ? -0.081 -10.535 -7.756 1.00 94.88 79 ALA A O 1
ATOM 638 N N . GLY A 1 80 ? -2.101 -10.501 -8.730 1.00 93.81 80 GLY A N 1
ATOM 639 C CA . GLY A 1 80 ? -1.785 -11.532 -9.727 1.00 93.81 80 GLY A CA 1
ATOM 640 C C . GLY A 1 80 ? -0.766 -11.112 -10.795 1.00 93.81 80 GLY A C 1
ATOM 641 O O . GLY A 1 80 ? -0.156 -11.975 -11.412 1.00 93.81 80 GLY A O 1
ATOM 642 N N . HIS A 1 81 ? -0.569 -9.808 -11.017 1.00 93.75 81 HIS A N 1
ATOM 643 C CA . HIS A 1 81 ? 0.405 -9.281 -11.986 1.00 93.75 81 HIS A CA 1
ATOM 644 C C . HIS A 1 81 ? 1.694 -8.802 -11.306 1.00 93.75 81 HIS A C 1
ATOM 646 O O . HIS A 1 81 ? 2.777 -8.909 -11.875 1.00 93.75 81 HIS A O 1
ATOM 652 N N . ARG A 1 82 ? 1.585 -8.271 -10.082 1.00 91.31 82 ARG A N 1
ATOM 653 C CA . ARG A 1 82 ? 2.717 -7.827 -9.258 1.00 91.31 82 ARG A CA 1
ATOM 654 C C . ARG A 1 82 ? 2.624 -8.498 -7.884 1.00 91.31 82 ARG A C 1
ATOM 656 O O . ARG A 1 82 ? 1.893 -8.001 -7.025 1.00 91.31 82 ARG A O 1
ATOM 663 N N . PRO A 1 83 ? 3.374 -9.589 -7.645 1.00 91.12 83 PRO A N 1
ATOM 664 C CA . PRO A 1 83 ? 3.359 -10.278 -6.359 1.00 91.12 83 PRO A CA 1
ATOM 665 C C . PRO A 1 83 ? 3.927 -9.385 -5.262 1.00 91.12 83 PRO A C 1
ATOM 667 O O . PRO A 1 83 ? 4.725 -8.487 -5.551 1.00 91.12 83 PRO A O 1
ATOM 670 N N . GLU A 1 84 ? 3.507 -9.621 -4.022 1.00 92.19 84 GLU A N 1
ATOM 671 C CA . GLU A 1 84 ? 3.927 -8.868 -2.841 1.00 92.19 84 GLU A CA 1
ATOM 672 C C . GLU A 1 84 ? 5.454 -8.811 -2.717 1.00 92.19 84 GLU A C 1
ATOM 674 O O . GLU A 1 84 ? 6.141 -9.816 -2.884 1.00 92.19 84 GLU A O 1
ATOM 679 N N . LEU A 1 85 ? 5.985 -7.625 -2.410 1.00 87.00 85 LEU A N 1
ATOM 680 C CA . LEU A 1 85 ? 7.381 -7.465 -2.010 1.00 87.00 85 LEU A CA 1
ATOM 681 C C . LEU A 1 85 ? 7.411 -6.933 -0.582 1.00 87.00 85 LEU A C 1
ATOM 683 O O . LEU A 1 85 ? 7.132 -5.747 -0.394 1.00 87.00 85 LEU A O 1
ATOM 687 N N . PRO A 1 86 ? 7.710 -7.777 0.417 1.00 76.62 86 PRO A N 1
ATOM 688 C CA . PRO A 1 86 ? 7.894 -7.315 1.779 1.00 76.62 86 PRO A CA 1
ATOM 689 C C . PRO A 1 86 ? 8.979 -6.239 1.804 1.00 76.62 86 PRO A C 1
ATOM 691 O O . PRO A 1 86 ? 10.065 -6.428 1.252 1.00 76.62 86 PRO A O 1
ATOM 694 N N . PHE A 1 87 ? 8.701 -5.108 2.446 1.00 68.75 87 PHE A N 1
ATOM 695 C CA . PHE A 1 87 ? 9.757 -4.154 2.759 1.00 68.75 87 PHE A CA 1
ATOM 696 C C . PHE A 1 87 ? 10.544 -4.753 3.921 1.00 68.75 87 PHE A C 1
ATOM 698 O O . PHE A 1 87 ? 10.126 -4.660 5.076 1.00 68.75 87 PHE A O 1
ATOM 705 N N . GLU A 1 88 ? 11.641 -5.449 3.620 1.00 54.66 88 GLU A N 1
ATOM 706 C CA . GLU A 1 88 ? 12.567 -5.866 4.666 1.00 54.66 88 GLU A CA 1
ATOM 707 C C . GLU A 1 88 ? 13.030 -4.617 5.417 1.00 54.66 88 GLU A C 1
ATOM 709 O O . GLU A 1 88 ? 13.585 -3.680 4.833 1.00 54.66 88 GLU A O 1
ATOM 714 N N . LYS A 1 89 ? 12.797 -4.605 6.732 1.00 47.69 89 LYS A N 1
ATOM 715 C CA . LYS A 1 89 ? 13.548 -3.727 7.622 1.00 47.69 89 LYS A CA 1
ATOM 716 C C . LYS A 1 89 ? 14.999 -4.192 7.555 1.00 47.69 89 LYS A C 1
ATOM 718 O O . LYS A 1 89 ? 15.318 -5.240 8.111 1.00 47.69 89 LYS A O 1
ATOM 723 N N . ARG A 1 90 ? 15.842 -3.442 6.850 1.00 42.78 90 ARG A N 1
ATOM 724 C CA . ARG A 1 90 ? 17.273 -3.443 7.158 1.00 42.78 90 ARG A CA 1
ATOM 725 C C . ARG A 1 90 ? 17.495 -2.794 8.516 1.00 42.78 90 ARG A C 1
ATOM 727 O O . ARG A 1 90 ? 16.775 -1.811 8.810 1.00 42.78 90 ARG A O 1
#

Foldseek 3Di:
DDDDADDDDPDDPPPLDWKWWWKQDPPRWIWTHILPWIWIQRPVVNDIDIDDPVPDDPPIHTFFIFHADPVSDTDTDGCVRPPDDDNDDD

Sequence (90 aa):
MSGCSSSTDLFPDTGYAGRRNIYQAAKGRVYVVGQYDARVIDSQNCHTSLSEFRYLDRDVIFVGSFDQDEAKHWRYFPAGHRPELPFEKR